Protein AF-A0A7W7GM01-F1 (afdb_monomer_lite)

pLDDT: mean 83.58, std 14.71, range [35.56, 96.56]

Organism: NCBI:txid68233

Secondary structure (DSSP, 8-state):
--S-EEEEEETTEEEEEE-HHHHHHHHHHGGGS-HHHHHHHT-GGGG-TTSTT--TT-EEEEEE-SSSSEEEEEEEPPTTT----EEEEEES-----------SS------

Structure (mmCIF, N/CA/C/O backbone):
data_AF-A0A7W7GM01-F1
#
_entry.id   AF-A0A7W7GM01-F1
#
loop_
_atom_site.group_PDB
_atom_site.id
_atom_site.type_symbol
_atom_site.label_atom_id
_atom_site.label_alt_id
_atom_site.label_comp_id
_atom_site.label_asym_id
_atom_site.label_entity_id
_atom_site.label_seq_id
_atom_site.pdbx_PDB_ins_code
_atom_site.Cartn_x
_atom_site.Cartn_y
_atom_site.Cartn_z
_atom_site.occupancy
_atom_site.B_iso_or_equiv
_atom_site.auth_seq_id
_atom_site.auth_comp_id
_atom_site.auth_asym_id
_atom_site.auth_atom_id
_atom_site.pdbx_PDB_model_num
ATOM 1 N N . MET A 1 1 ? 16.027 -6.662 6.111 1.00 63.75 1 MET A N 1
ATOM 2 C CA . MET A 1 1 ? 14.601 -7.052 6.073 1.00 63.75 1 MET A CA 1
ATOM 3 C C . MET A 1 1 ? 14.511 -8.510 5.636 1.00 63.75 1 MET A C 1
ATOM 5 O O . MET A 1 1 ? 15.297 -8.905 4.789 1.00 63.75 1 MET A O 1
ATOM 9 N N . GLU A 1 2 ? 13.625 -9.316 6.225 1.00 81.81 2 GLU A N 1
ATOM 10 C CA . GLU A 1 2 ? 13.536 -10.770 5.963 1.00 81.81 2 GLU A CA 1
ATOM 11 C C . GLU A 1 2 ? 12.942 -11.092 4.578 1.00 81.81 2 GLU A C 1
ATOM 13 O O . GLU A 1 2 ? 13.493 -11.900 3.828 1.00 81.81 2 GLU A O 1
ATOM 18 N N . TYR A 1 3 ? 11.869 -10.387 4.205 1.00 84.94 3 TYR A N 1
ATOM 19 C CA . TYR A 1 3 ? 11.056 -10.691 3.019 1.00 84.94 3 TYR A CA 1
ATOM 20 C C . TYR A 1 3 ? 11.279 -9.756 1.820 1.00 84.94 3 TYR A C 1
ATOM 22 O O . TYR A 1 3 ? 10.704 -9.977 0.760 1.00 84.94 3 TYR A O 1
ATOM 30 N N . VAL A 1 4 ? 12.121 -8.729 1.953 1.00 82.81 4 VAL A N 1
ATOM 31 C CA . VAL A 1 4 ? 12.426 -7.774 0.874 1.00 82.81 4 VAL A CA 1
ATOM 32 C C . VAL A 1 4 ? 13.935 -7.610 0.774 1.00 82.81 4 VAL A C 1
ATOM 34 O O . VAL A 1 4 ? 14.597 -7.356 1.784 1.00 82.81 4 VAL A O 1
ATOM 37 N N . ASN A 1 5 ? 14.475 -7.752 -0.436 1.00 84.44 5 ASN A N 1
ATOM 38 C CA . ASN A 1 5 ? 15.864 -7.404 -0.712 1.00 84.44 5 ASN A CA 1
ATOM 39 C C . ASN A 1 5 ? 15.932 -5.923 -1.108 1.00 84.44 5 ASN A C 1
ATOM 41 O O . ASN A 1 5 ? 15.265 -5.515 -2.054 1.00 84.44 5 ASN A O 1
ATOM 45 N N . LEU A 1 6 ? 16.697 -5.129 -0.358 1.00 83.06 6 LEU A N 1
ATOM 46 C CA . LEU A 1 6 ? 16.829 -3.685 -0.580 1.00 83.06 6 LEU A CA 1
ATOM 47 C C . LEU A 1 6 ? 17.964 -3.331 -1.551 1.00 83.06 6 LEU A C 1
ATOM 49 O O . LEU A 1 6 ? 17.992 -2.226 -2.081 1.00 83.06 6 LEU A O 1
ATOM 53 N N . ASP A 1 7 ? 18.866 -4.282 -1.795 1.00 82.81 7 ASP A N 1
ATOM 54 C CA . ASP A 1 7 ? 20.088 -4.104 -2.577 1.00 82.81 7 ASP A CA 1
ATOM 55 C C . ASP A 1 7 ? 20.084 -5.012 -3.813 1.00 82.81 7 ASP A C 1
ATOM 57 O O . ASP A 1 7 ? 21.123 -5.501 -4.261 1.00 82.81 7 ASP A O 1
ATOM 61 N N . ALA A 1 8 ? 18.900 -5.303 -4.359 1.00 82.00 8 ALA A N 1
ATOM 62 C CA . ALA A 1 8 ? 18.792 -6.166 -5.522 1.00 82.00 8 ALA A CA 1
ATOM 63 C C . ALA A 1 8 ? 19.393 -5.498 -6.763 1.00 82.00 8 ALA A C 1
ATOM 65 O O . ALA A 1 8 ? 19.422 -4.269 -6.897 1.00 82.00 8 ALA A O 1
ATOM 66 N N . GLN A 1 9 ? 19.848 -6.339 -7.688 1.00 83.25 9 GLN A N 1
ATOM 67 C CA . GLN A 1 9 ? 20.330 -5.914 -8.991 1.00 83.25 9 GLN A CA 1
ATOM 68 C C . GLN A 1 9 ? 19.285 -6.253 -10.056 1.00 83.25 9 GLN A C 1
ATOM 70 O O . GLN A 1 9 ? 18.904 -7.413 -10.213 1.00 83.25 9 GLN A O 1
ATOM 75 N N . VAL A 1 10 ? 18.834 -5.244 -10.801 1.00 71.94 10 VAL A N 1
ATOM 76 C CA . VAL A 1 10 ? 17.902 -5.398 -11.925 1.00 71.94 10 VAL A CA 1
ATOM 77 C C . VAL A 1 10 ? 18.587 -4.874 -13.184 1.00 71.94 10 VAL A C 1
ATOM 79 O O . VAL A 1 10 ? 18.692 -3.666 -13.393 1.00 71.94 10 VAL A O 1
ATOM 82 N N . GLY A 1 11 ? 19.094 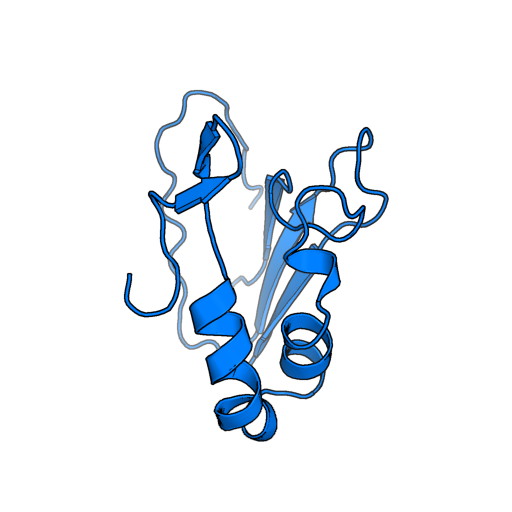-5.788 -14.016 1.00 78.50 11 GLY A N 1
ATOM 83 C CA . GLY A 1 11 ? 19.984 -5.429 -15.125 1.00 78.50 11 GLY A CA 1
ATOM 84 C C . GLY A 1 11 ? 21.271 -4.786 -14.600 1.00 78.50 11 GLY A C 1
ATOM 85 O O . GLY A 1 11 ? 21.972 -5.392 -13.789 1.00 78.50 11 GLY A O 1
ATOM 86 N N . ASP A 1 12 ? 21.537 -3.550 -15.020 1.00 78.69 12 ASP A N 1
ATOM 87 C CA . ASP A 1 12 ? 22.699 -2.759 -14.586 1.00 78.69 12 ASP A CA 1
ATOM 88 C C . ASP A 1 12 ? 22.400 -1.840 -13.381 1.00 78.69 12 ASP A C 1
ATOM 90 O O . ASP A 1 12 ? 23.263 -1.078 -12.949 1.00 78.69 12 ASP A O 1
ATOM 94 N N . VAL A 1 13 ? 21.181 -1.880 -12.827 1.00 72.81 13 VAL A N 1
ATOM 95 C CA . VAL A 1 13 ? 20.771 -1.032 -11.696 1.00 72.81 13 VAL A CA 1
ATOM 96 C C . VAL A 1 13 ? 20.946 -1.787 -10.380 1.00 72.81 13 VAL A C 1
ATOM 98 O O . VAL A 1 13 ? 20.278 -2.794 -10.153 1.00 72.81 13 VAL A O 1
ATOM 101 N N . SER A 1 14 ? 21.812 -1.280 -9.502 1.00 76.56 14 SER A N 1
ATOM 102 C CA . SER A 1 14 ? 21.970 -1.728 -8.110 1.00 76.56 14 SER A CA 1
ATOM 103 C C . SER A 1 14 ? 21.095 -0.917 -7.148 1.00 76.56 14 SER A C 1
ATOM 105 O O . SER A 1 14 ? 20.848 0.263 -7.398 1.00 76.56 14 SER A O 1
ATOM 107 N N . GLY A 1 15 ? 20.691 -1.506 -6.018 1.00 78.75 15 GLY A N 1
ATOM 108 C CA . GLY A 1 15 ? 19.873 -0.818 -5.004 1.00 78.75 15 GLY A CA 1
ATOM 109 C C . GLY A 1 15 ? 18.371 -0.849 -5.303 1.00 78.75 15 GLY A C 1
ATOM 110 O O . GLY A 1 15 ? 17.616 0.010 -4.845 1.00 78.75 15 GLY A O 1
ATOM 111 N N . ALA A 1 16 ? 17.931 -1.801 -6.129 1.00 79.88 16 ALA A N 1
ATOM 112 C CA . ALA A 1 16 ? 16.518 -2.002 -6.398 1.00 79.88 16 ALA A CA 1
ATOM 113 C C . ALA A 1 16 ? 15.852 -2.755 -5.237 1.00 79.88 16 ALA A C 1
ATOM 115 O O . ALA A 1 16 ? 16.427 -3.674 -4.652 1.00 79.88 16 ALA A O 1
ATOM 116 N N . LEU A 1 17 ? 14.602 -2.394 -4.948 1.00 84.31 17 LEU A N 1
ATOM 117 C CA . LEU A 1 17 ? 13.748 -3.172 -4.056 1.00 84.31 17 LEU A CA 1
ATOM 118 C C 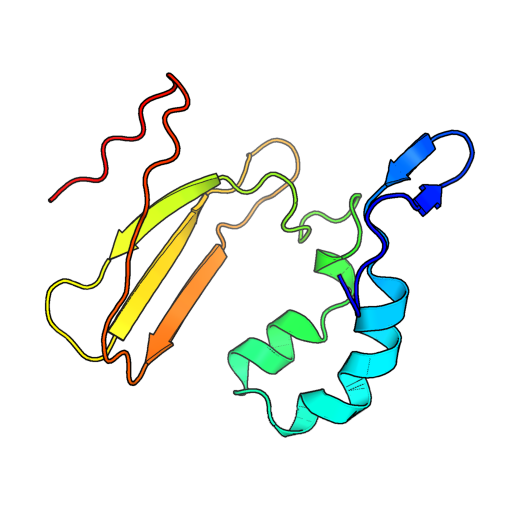. LEU A 1 17 ? 13.231 -4.395 -4.822 1.00 84.31 17 LEU A C 1
ATOM 120 O O . LEU A 1 17 ? 12.585 -4.239 -5.857 1.00 84.31 17 LEU A O 1
ATOM 124 N N . ASP A 1 18 ? 13.476 -5.591 -4.299 1.00 86.94 18 ASP A N 1
ATOM 125 C CA . ASP A 1 18 ? 12.969 -6.845 -4.855 1.00 86.94 18 ASP A CA 1
ATOM 126 C C . ASP A 1 18 ? 12.001 -7.527 -3.865 1.00 86.94 18 ASP A C 1
ATOM 128 O O . ASP A 1 18 ? 12.425 -7.976 -2.787 1.00 86.94 18 ASP A O 1
ATOM 132 N N . PRO A 1 19 ? 10.698 -7.608 -4.210 1.00 88.19 19 PRO A N 1
ATOM 133 C CA . PRO A 1 19 ? 9.674 -8.229 -3.382 1.00 88.19 19 PRO A CA 1
ATOM 134 C C . PRO A 1 19 ? 9.542 -9.743 -3.610 1.00 88.19 19 PRO A C 1
ATOM 136 O O . PRO A 1 19 ? 8.652 -10.350 -3.020 1.00 88.19 19 PRO A O 1
ATOM 139 N N . ALA A 1 20 ? 10.380 -10.388 -4.432 1.00 89.56 20 ALA A N 1
ATOM 140 C CA . ALA A 1 20 ? 10.202 -11.791 -4.822 1.00 89.56 20 ALA A CA 1
ATOM 141 C C . ALA A 1 20 ? 10.091 -12.759 -3.632 1.00 89.56 20 ALA A C 1
ATOM 143 O O . ALA A 1 20 ? 9.298 -13.700 -3.673 1.00 89.56 20 ALA A O 1
ATOM 144 N N . ARG A 1 21 ? 10.842 -12.520 -2.547 1.00 91.56 21 ARG A N 1
ATOM 145 C CA . ARG A 1 21 ? 10.749 -13.327 -1.315 1.00 91.56 21 ARG A CA 1
ATOM 146 C C . ARG A 1 21 ? 9.426 -13.128 -0.579 1.00 91.56 21 ARG A C 1
ATOM 148 O O . ARG A 1 21 ? 8.862 -14.088 -0.068 1.00 91.56 21 ARG A O 1
ATOM 155 N N . TYR A 1 22 ? 8.924 -11.899 -0.523 1.00 91.50 22 TYR A N 1
ATOM 156 C CA . TYR A 1 22 ? 7.605 -11.618 0.033 1.00 91.50 22 TYR A CA 1
ATOM 157 C C . TYR A 1 22 ? 6.517 -12.284 -0.812 1.00 91.50 22 TYR A C 1
ATOM 159 O O . TYR A 1 22 ? 5.650 -12.964 -0.275 1.00 91.50 22 TYR A O 1
ATOM 167 N N . LEU A 1 23 ? 6.602 -12.153 -2.136 1.00 92.94 23 LEU A N 1
ATOM 168 C CA . LEU A 1 23 ? 5.640 -12.728 -3.074 1.00 92.94 23 LEU A CA 1
ATOM 169 C C . LEU A 1 23 ? 5.606 -14.258 -3.028 1.00 92.94 23 LEU A C 1
ATOM 171 O O . LEU A 1 23 ? 4.531 -14.842 -3.134 1.00 92.94 23 LEU A O 1
ATOM 175 N N . SER A 1 24 ? 6.750 -14.919 -2.830 1.00 93.81 24 SER A N 1
ATOM 176 C CA . SER A 1 24 ? 6.788 -16.376 -2.658 1.00 93.81 24 SER A CA 1
ATOM 177 C C . SER A 1 24 ? 6.218 -16.827 -1.310 1.00 93.81 24 SER A C 1
ATOM 179 O O . SER A 1 24 ? 5.661 -17.920 -1.217 1.00 93.81 24 SER A O 1
ATOM 181 N N . HIS A 1 25 ? 6.323 -15.990 -0.276 1.00 94.75 25 HIS A N 1
ATOM 182 C CA . HIS A 1 25 ? 5.767 -16.260 1.047 1.00 94.75 25 HIS A CA 1
ATOM 183 C C . HIS A 1 25 ? 4.261 -15.963 1.135 1.00 94.75 25 HIS A C 1
ATOM 185 O O . HIS A 1 25 ? 3.529 -16.684 1.816 1.00 94.75 25 HIS A O 1
ATOM 191 N N . LEU A 1 26 ? 3.779 -14.946 0.417 1.00 95.12 26 LEU A N 1
ATOM 192 C CA . LEU A 1 26 ? 2.411 -14.433 0.482 1.00 95.12 26 LEU A CA 1
ATOM 193 C C . LEU A 1 26 ? 1.303 -15.504 0.408 1.00 95.12 26 LEU A C 1
ATOM 195 O O . LEU A 1 26 ? 0.379 -15.423 1.221 1.00 95.12 26 LEU A O 1
ATOM 199 N N . PRO A 1 27 ? 1.359 -16.534 -0.465 1.00 96.19 27 PRO A N 1
ATOM 200 C CA . PRO A 1 27 ? 0.347 -17.590 -0.485 1.00 96.19 27 PRO A CA 1
ATOM 201 C C . PRO A 1 27 ? 0.130 -18.250 0.881 1.00 96.19 27 PRO A C 1
ATOM 203 O O . PRO A 1 27 ? -1.010 -18.551 1.228 1.00 96.19 27 PRO A O 1
ATOM 206 N N . SER A 1 28 ? 1.197 -18.412 1.672 1.00 96.31 28 SER A N 1
ATOM 207 C CA . SER A 1 28 ? 1.148 -19.075 2.982 1.00 96.31 28 SER A CA 1
ATOM 208 C C . SER A 1 28 ? 0.458 -18.256 4.076 1.00 96.31 28 SER A C 1
ATOM 210 O O . SER A 1 28 ? -0.064 -18.845 5.013 1.00 96.31 28 SER A O 1
ATOM 212 N N . ILE A 1 29 ? 0.403 -16.927 3.932 1.00 95.25 29 ILE A N 1
ATOM 213 C CA . ILE A 1 29 ? -0.203 -16.005 4.911 1.00 95.25 29 ILE A CA 1
ATOM 214 C C . ILE A 1 29 ? -1.502 -15.362 4.406 1.00 95.25 29 ILE A C 1
ATOM 216 O O . ILE A 1 29 ? -2.262 -14.786 5.178 1.00 95.25 29 ILE A O 1
ATOM 220 N N . SER A 1 30 ? -1.784 -15.449 3.102 1.00 96.31 30 SER A N 1
ATOM 221 C CA . SER A 1 30 ? -2.926 -14.772 2.471 1.00 96.31 30 SER A CA 1
ATOM 222 C C . SER A 1 30 ? -4.281 -15.157 3.080 1.00 96.31 30 SER A C 1
ATOM 224 O O . SER A 1 30 ? -5.192 -14.329 3.119 1.00 96.31 30 SER A O 1
ATOM 226 N N . GLY A 1 31 ? -4.412 -16.388 3.587 1.00 96.56 31 GLY A N 1
ATOM 227 C CA . GLY A 1 31 ? -5.621 -16.885 4.249 1.00 96.56 31 GLY A CA 1
ATOM 228 C C . GLY A 1 31 ? -5.971 -16.133 5.533 1.00 96.56 31 GLY A C 1
ATOM 229 O O . GLY A 1 31 ? -7.159 -15.950 5.813 1.00 96.56 31 GLY A O 1
ATOM 230 N N . ASP A 1 32 ? -4.956 -15.626 6.232 1.00 96.50 32 ASP A N 1
ATOM 231 C CA . ASP A 1 32 ? -5.082 -14.926 7.513 1.00 96.50 32 ASP A CA 1
ATOM 232 C C . ASP A 1 32 ? -5.326 -13.418 7.337 1.00 96.50 32 ASP A C 1
ATOM 234 O O . ASP A 1 32 ? -5.705 -12.720 8.277 1.00 96.50 32 ASP A O 1
ATOM 238 N N . LEU A 1 33 ? -5.146 -12.896 6.118 1.00 94.56 33 LEU A N 1
ATOM 239 C CA . LEU A 1 33 ? -5.350 -11.480 5.824 1.00 94.56 33 LEU A CA 1
ATOM 240 C C . LEU A 1 33 ? -6.847 -11.126 5.765 1.00 94.56 33 LEU A C 1
ATOM 242 O O . LEU A 1 33 ? -7.624 -11.855 5.130 1.00 94.56 33 LEU A O 1
ATOM 246 N N . PRO A 1 34 ? -7.261 -9.963 6.308 1.00 93.88 34 PRO A N 1
ATOM 247 C CA . PRO A 1 34 ? -8.596 -9.416 6.079 1.00 93.88 34 PRO A CA 1
ATOM 248 C C . PRO A 1 34 ? -8.911 -9.310 4.578 1.00 93.88 34 PRO A C 1
ATOM 250 O O . PRO A 1 34 ? -7.996 -9.044 3.797 1.00 93.88 34 PRO A O 1
ATOM 253 N N . PRO A 1 35 ? -10.175 -9.460 4.138 1.00 93.44 35 PRO A N 1
ATOM 254 C CA . PRO A 1 35 ? -10.514 -9.547 2.714 1.00 93.44 35 PRO A CA 1
ATOM 255 C C . PRO A 1 35 ? -9.944 -8.418 1.840 1.00 93.44 35 PRO A C 1
ATOM 257 O O . PRO A 1 35 ? -9.389 -8.696 0.780 1.00 93.44 35 PRO A O 1
ATOM 260 N N . GLY A 1 36 ? -10.015 -7.163 2.301 1.00 92.88 36 GLY A N 1
ATOM 261 C CA . GLY A 1 36 ? -9.454 -6.016 1.575 1.00 92.88 36 GLY A CA 1
ATOM 262 C C . GLY A 1 36 ? -7.925 -6.036 1.514 1.00 92.88 36 GLY A C 1
ATOM 263 O O . GLY A 1 36 ? -7.350 -5.851 0.445 1.00 92.88 36 GLY A O 1
ATOM 264 N N . ALA A 1 37 ? -7.266 -6.341 2.636 1.00 93.94 37 ALA A N 1
ATOM 265 C CA . ALA A 1 37 ? -5.809 -6.461 2.701 1.00 93.94 37 ALA A CA 1
ATOM 266 C C . ALA A 1 37 ? -5.294 -7.619 1.839 1.00 93.94 37 ALA A C 1
ATOM 268 O O . ALA A 1 37 ? -4.270 -7.487 1.181 1.00 93.94 37 ALA A O 1
ATOM 269 N N . ARG A 1 38 ? -6.027 -8.736 1.806 1.00 96.00 38 ARG A N 1
ATOM 270 C CA . ARG A 1 38 ? -5.739 -9.887 0.953 1.00 96.00 38 ARG A CA 1
ATOM 271 C C . ARG A 1 38 ? -5.835 -9.511 -0.513 1.00 96.00 38 ARG A C 1
ATOM 273 O O . ARG A 1 38 ? -4.859 -9.684 -1.224 1.00 96.00 38 ARG A O 1
ATOM 280 N N . ALA A 1 39 ? -6.985 -8.979 -0.931 1.00 94.88 39 ALA A N 1
ATOM 281 C CA . ALA A 1 39 ? -7.222 -8.583 -2.314 1.00 94.88 39 ALA A CA 1
ATOM 282 C C . ALA A 1 39 ? -6.163 -7.588 -2.795 1.00 94.88 39 ALA A C 1
ATOM 284 O O . ALA A 1 39 ? -5.648 -7.746 -3.896 1.00 94.88 39 ALA A O 1
ATOM 285 N N . PHE A 1 40 ? -5.802 -6.622 -1.942 1.00 94.00 40 PHE A N 1
ATOM 286 C CA . PHE A 1 40 ? -4.710 -5.703 -2.215 1.00 94.00 40 PHE A CA 1
ATOM 287 C C . PHE A 1 40 ? -3.379 -6.451 -2.315 1.00 94.00 40 PHE A C 1
ATOM 289 O O . PHE A 1 40 ? -2.821 -6.495 -3.394 1.00 94.00 40 PHE A O 1
ATOM 296 N N . ALA A 1 41 ? -2.902 -7.107 -1.250 1.00 94.62 41 ALA A N 1
ATOM 297 C CA . ALA A 1 41 ? -1.575 -7.727 -1.189 1.00 94.62 41 ALA A CA 1
ATOM 298 C C . ALA A 1 41 ? -1.333 -8.808 -2.254 1.00 94.62 41 ALA A C 1
ATOM 300 O O . ALA A 1 41 ? -0.205 -8.956 -2.709 1.00 94.62 41 ALA A O 1
ATOM 301 N N . THR A 1 42 ? -2.355 -9.569 -2.657 1.00 94.75 42 THR A N 1
ATOM 302 C CA . THR A 1 42 ? -2.219 -10.614 -3.692 1.00 94.75 42 THR A CA 1
ATOM 303 C C . THR A 1 42 ? -2.227 -10.080 -5.116 1.00 94.75 42 THR A C 1
ATOM 305 O O . THR A 1 42 ? -2.027 -10.852 -6.053 1.00 94.75 42 THR A O 1
ATOM 308 N N . ASP A 1 43 ? -2.458 -8.786 -5.296 1.00 94.75 43 ASP A N 1
ATOM 309 C CA . ASP A 1 43 ? -2.354 -8.158 -6.597 1.00 94.75 43 ASP A CA 1
ATOM 310 C C . ASP A 1 43 ? -0.885 -7.947 -6.978 1.00 94.75 43 ASP A C 1
ATOM 312 O O . ASP A 1 43 ? -0.149 -7.215 -6.322 1.00 94.75 43 ASP A O 1
ATOM 316 N N . ALA A 1 44 ? -0.419 -8.616 -8.030 1.00 91.00 44 ALA A N 1
ATOM 317 C CA . ALA A 1 44 ? 0.980 -8.505 -8.433 1.00 91.00 44 ALA A CA 1
ATOM 318 C C . ALA A 1 44 ? 1.329 -7.095 -8.946 1.00 91.00 44 ALA A C 1
ATOM 320 O O . ALA A 1 44 ? 2.489 -6.682 -8.859 1.00 91.00 44 ALA A O 1
ATOM 321 N N . ASP A 1 45 ? 0.343 -6.342 -9.444 1.00 91.50 45 ASP A N 1
ATOM 322 C CA . ASP A 1 45 ? 0.583 -5.082 -10.138 1.00 91.50 45 ASP A CA 1
ATOM 323 C C . ASP A 1 45 ? 1.128 -3.992 -9.210 1.00 91.50 45 ASP A C 1
ATOM 325 O O . ASP A 1 45 ? 1.886 -3.143 -9.673 1.00 91.50 45 ASP A O 1
ATOM 329 N N . HIS A 1 46 ? 0.820 -3.984 -7.906 1.00 91.62 46 HIS A N 1
ATOM 330 C CA . HIS A 1 46 ? 1.372 -2.945 -7.021 1.00 91.62 46 HIS A CA 1
ATOM 331 C C . HIS A 1 46 ? 2.840 -3.171 -6.631 1.00 91.62 46 HIS A C 1
ATOM 333 O O . HIS A 1 46 ? 3.468 -2.267 -6.068 1.00 91.62 46 HIS A O 1
ATOM 339 N N . TYR A 1 47 ? 3.408 -4.333 -6.968 1.00 89.38 47 TYR A N 1
ATOM 340 C CA . TYR A 1 47 ? 4.837 -4.633 -6.828 1.00 89.38 47 TYR A CA 1
ATOM 341 C C . TYR A 1 47 ? 5.653 -4.306 -8.086 1.00 89.38 47 TYR A C 1
ATOM 343 O O . TYR A 1 47 ? 6.875 -4.190 -7.998 1.00 89.38 47 TYR A O 1
ATOM 351 N N . ASP A 1 48 ? 5.013 -4.143 -9.247 1.00 88.69 48 ASP A N 1
ATOM 352 C CA . ASP A 1 48 ? 5.695 -3.763 -10.485 1.00 88.69 48 ASP A CA 1
ATOM 353 C C . ASP A 1 48 ? 5.899 -2.242 -10.544 1.00 88.69 48 ASP A C 1
ATOM 355 O O . ASP A 1 48 ? 4.946 -1.469 -10.630 1.00 88.69 48 ASP A O 1
ATOM 359 N N . PHE A 1 49 ? 7.157 -1.790 -10.569 1.00 86.38 49 PHE A N 1
ATOM 360 C CA . PHE A 1 49 ? 7.500 -0.366 -10.672 1.00 86.38 49 PHE A CA 1
ATOM 361 C C . PHE A 1 49 ? 6.966 0.335 -11.917 1.00 86.38 49 PHE A C 1
ATOM 363 O O . PHE A 1 49 ? 6.872 1.565 -11.915 1.00 86.38 49 PHE A O 1
ATOM 370 N N . ARG A 1 50 ? 6.637 -0.413 -12.972 1.00 86.50 50 ARG A N 1
ATOM 371 C CA . ARG A 1 50 ? 6.079 0.124 -14.218 1.00 86.50 50 ARG A CA 1
ATOM 372 C C . ARG A 1 50 ? 4.557 0.179 -14.207 1.00 86.50 50 ARG A C 1
ATOM 374 O O . ARG A 1 50 ? 3.978 0.857 -15.053 1.00 86.50 50 ARG A O 1
ATOM 381 N N . SER A 1 51 ? 3.917 -0.510 -13.270 1.00 90.44 51 SER A N 1
ATOM 382 C CA . SER A 1 51 ? 2.468 -0.519 -13.164 1.00 90.44 51 SER A CA 1
ATOM 383 C C . SER A 1 51 ? 1.941 0.813 -12.642 1.00 90.44 51 SER A C 1
ATOM 385 O O . SER A 1 51 ? 2.548 1.467 -11.789 1.00 90.44 51 SER A O 1
ATOM 387 N N . ARG A 1 52 ? 0.744 1.175 -13.108 1.00 91.19 52 ARG A N 1
ATOM 388 C CA . ARG A 1 52 ? -0.031 2.313 -12.594 1.00 91.19 52 ARG A CA 1
ATOM 389 C C . ARG A 1 52 ? -0.573 2.072 -11.186 1.00 91.19 52 ARG A C 1
ATOM 391 O O . ARG A 1 52 ? -1.023 3.012 -10.547 1.00 91.19 52 ARG A O 1
ATOM 398 N N . ARG A 1 53 ? -0.528 0.821 -10.716 1.00 90.38 53 ARG A N 1
ATOM 399 C CA . ARG A 1 53 ? -0.937 0.409 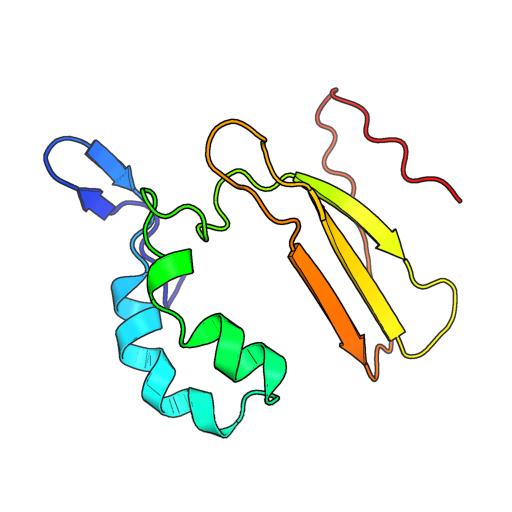-9.369 1.00 90.38 53 ARG A CA 1
ATOM 400 C C . ARG A 1 53 ? 0.212 0.330 -8.372 1.00 90.38 53 ARG A C 1
ATOM 402 O O . ARG A 1 53 ? -0.024 0.007 -7.212 1.00 90.38 53 ARG A O 1
ATOM 409 N N . CYS A 1 54 ? 1.444 0.579 -8.814 1.00 90.62 54 CYS A N 1
ATOM 410 C CA . CYS A 1 54 ? 2.608 0.611 -7.940 1.00 90.62 54 CYS A CA 1
ATOM 411 C C . CYS A 1 54 ? 2.388 1.573 -6.762 1.00 90.62 54 CYS A C 1
ATOM 413 O O . CYS A 1 54 ? 1.781 2.625 -6.919 1.00 90.62 54 CYS A O 1
ATOM 415 N N . VAL A 1 55 ? 2.914 1.234 -5.585 1.00 90.69 55 VAL A N 1
ATOM 416 C CA . VAL A 1 55 ? 2.845 2.122 -4.407 1.00 90.69 55 VAL A CA 1
ATOM 417 C C . VAL A 1 55 ? 4.079 3.010 -4.243 1.00 90.69 55 VAL A C 1
ATOM 419 O O . VAL A 1 55 ? 4.056 3.982 -3.488 1.00 90.69 55 VAL A O 1
ATOM 422 N N . LYS A 1 56 ? 5.176 2.687 -4.941 1.00 83.00 56 LYS A N 1
ATOM 423 C CA . LYS A 1 56 ? 6.363 3.543 -4.989 1.00 83.00 56 LYS A CA 1
ATOM 424 C C . LYS A 1 56 ? 5.942 4.802 -5.737 1.00 83.00 56 LYS A C 1
ATOM 426 O O . LYS A 1 56 ? 5.478 4.682 -6.865 1.00 83.00 56 LYS A O 1
ATOM 431 N N . ASP A 1 57 ? 6.092 5.955 -5.090 1.00 86.94 57 ASP A N 1
ATOM 432 C CA . ASP A 1 57 ? 5.729 7.305 -5.554 1.00 86.94 57 ASP A CA 1
ATOM 433 C C . ASP A 1 57 ? 4.339 7.829 -5.126 1.00 86.94 57 ASP A C 1
ATOM 435 O O . ASP A 1 57 ? 3.951 8.919 -5.558 1.00 86.94 57 ASP A O 1
ATOM 439 N N . LEU A 1 58 ? 3.608 7.110 -4.266 1.00 92.00 58 LEU A N 1
ATOM 440 C CA . LEU A 1 58 ? 2.481 7.699 -3.535 1.00 92.00 58 LEU A CA 1
ATOM 441 C C . LEU A 1 58 ? 2.992 8.571 -2.375 1.00 92.00 58 LEU A C 1
ATOM 443 O O . LEU A 1 58 ? 3.987 8.239 -1.729 1.00 92.00 58 LEU A O 1
ATOM 447 N N . THR A 1 59 ? 2.298 9.668 -2.085 1.00 91.81 59 THR A N 1
ATOM 448 C CA . THR A 1 59 ? 2.660 10.625 -1.022 1.00 91.81 59 THR A CA 1
ATOM 449 C C . THR A 1 59 ? 1.628 10.631 0.089 1.00 91.81 59 THR A C 1
ATOM 451 O O . THR A 1 59 ? 0.436 10.711 -0.190 1.00 91.81 59 THR A O 1
ATOM 454 N N . LEU A 1 60 ? 2.062 10.579 1.352 1.00 91.88 60 LEU A N 1
ATOM 455 C CA . LEU A 1 60 ? 1.149 10.686 2.490 1.00 91.88 60 LEU A CA 1
ATOM 456 C C . LEU A 1 60 ? 0.422 12.037 2.441 1.00 91.88 60 LEU A C 1
ATOM 458 O O . LEU A 1 60 ? 1.059 13.085 2.426 1.00 91.88 60 LEU A O 1
ATOM 462 N N . ARG A 1 61 ? -0.910 11.999 2.412 1.00 92.69 61 ARG A N 1
ATOM 463 C CA . ARG A 1 61 ? -1.765 13.188 2.337 1.00 92.69 61 ARG A CA 1
ATOM 464 C C . ARG A 1 61 ? -2.446 13.493 3.658 1.00 92.69 61 ARG A C 1
ATOM 466 O O . ARG A 1 61 ? -2.552 14.655 4.035 1.00 92.69 61 ARG A O 1
ATOM 473 N N . ALA A 1 62 ? -2.953 12.466 4.331 1.00 91.25 62 ALA A N 1
ATOM 474 C CA . ALA A 1 62 ? -3.660 12.633 5.590 1.00 91.25 62 ALA A CA 1
ATOM 475 C C . ALA A 1 62 ? -3.600 11.359 6.431 1.00 91.25 62 ALA A C 1
ATOM 477 O O . ALA A 1 62 ? -3.631 10.246 5.906 1.00 91.25 62 ALA A O 1
ATOM 478 N N . VAL A 1 63 ? -3.595 11.546 7.747 1.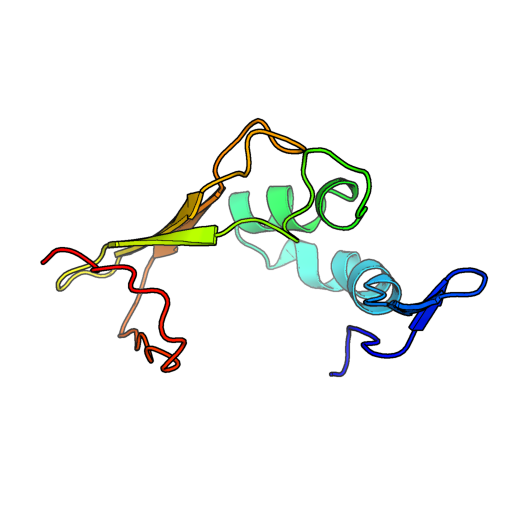00 90.62 63 VAL A N 1
ATOM 479 C CA . VAL A 1 63 ? -3.912 10.508 8.728 1.00 90.62 63 VAL A CA 1
ATOM 480 C C . VAL A 1 63 ? -5.103 11.023 9.525 1.00 90.62 63 VAL A C 1
ATOM 482 O O . VAL A 1 63 ? -5.035 12.111 10.090 1.00 90.62 63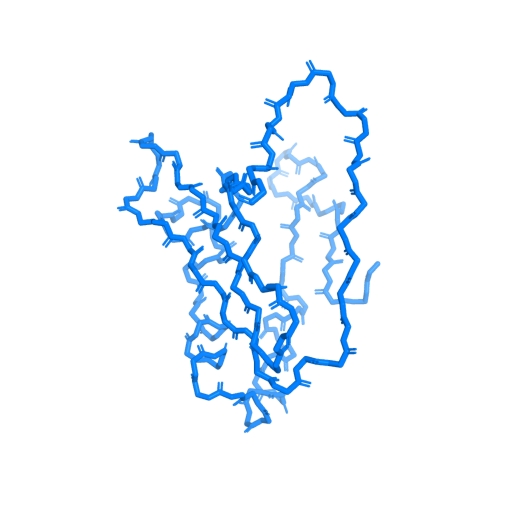 VAL A O 1
ATOM 485 N N . ARG A 1 64 ? -6.211 10.282 9.535 1.00 88.62 64 ARG A N 1
ATOM 486 C CA . ARG A 1 64 ? -7.442 10.650 10.247 1.00 88.62 64 ARG A CA 1
ATOM 487 C C . ARG A 1 64 ? -7.751 9.596 11.298 1.00 88.62 64 ARG A C 1
ATOM 489 O O . ARG A 1 64 ? -7.639 8.406 11.030 1.00 88.62 64 ARG A O 1
ATOM 496 N N . GLY A 1 65 ? -8.153 10.039 12.482 1.00 78.75 65 GLY A N 1
ATOM 497 C CA . GLY A 1 65 ? -8.436 9.153 13.609 1.00 78.75 65 GLY A CA 1
ATOM 498 C C . GLY A 1 65 ? -8.223 9.878 14.928 1.00 78.75 65 GLY A C 1
ATOM 499 O O . GLY A 1 65 ? -7.232 9.656 15.610 1.00 78.75 65 GLY A O 1
ATOM 500 N N . ALA A 1 66 ? -9.122 10.792 15.285 1.00 55.84 66 ALA A N 1
ATOM 501 C CA . ALA A 1 66 ? -9.088 11.428 16.597 1.00 55.84 66 ALA A CA 1
ATOM 502 C C . ALA A 1 66 ? -9.981 10.634 17.565 1.00 55.84 66 ALA A C 1
ATOM 504 O O . ALA A 1 66 ? -11.197 10.803 17.573 1.00 55.84 66 ALA A O 1
ATOM 505 N N . GLY A 1 67 ? -9.374 9.756 18.372 1.00 59.56 67 GLY A N 1
ATOM 506 C CA . GLY A 1 67 ? -10.020 9.170 19.557 1.00 59.56 67 GLY A CA 1
ATOM 507 C C . GLY A 1 67 ? -10.997 8.008 19.329 1.00 59.56 67 GLY A C 1
ATOM 508 O O . GLY A 1 67 ? -11.923 7.855 20.122 1.00 59.56 67 GLY A O 1
ATOM 509 N N . GLY A 1 68 ? -10.809 7.189 18.291 1.00 64.31 68 GLY A N 1
ATOM 510 C CA . GLY A 1 68 ? -11.648 6.013 18.021 1.00 64.31 68 GLY A CA 1
ATOM 511 C C . GLY A 1 68 ? -10.854 4.752 17.671 1.00 64.31 68 GLY A C 1
ATOM 512 O O . GLY A 1 68 ? -9.641 4.800 17.494 1.00 64.31 68 GLY A O 1
ATOM 513 N N . GLU A 1 69 ? -11.567 3.630 17.537 1.00 80.69 69 GLU A N 1
ATOM 514 C CA . GLU A 1 69 ? -11.029 2.325 17.112 1.00 80.69 69 GLU A CA 1
ATOM 515 C C . GLU A 1 69 ? -10.687 2.272 15.609 1.00 80.69 69 GLU A C 1
ATOM 517 O O . GLU A 1 69 ? -10.232 1.238 15.122 1.00 80.69 69 GLU A O 1
ATOM 522 N N . GLU A 1 70 ? -10.905 3.358 14.859 1.00 89.94 70 GLU A N 1
ATOM 523 C CA . GLU A 1 70 ? -10.618 3.448 13.426 1.00 89.94 70 GLU A CA 1
ATOM 524 C C . GLU A 1 70 ? -9.560 4.510 13.120 1.00 89.94 70 GLU A C 1
ATOM 526 O O . GLU A 1 70 ? -9.601 5.628 13.642 1.00 89.94 70 GLU A O 1
ATOM 531 N N . VAL A 1 71 ? -8.638 4.162 12.222 1.00 92.62 71 VAL A N 1
ATOM 532 C CA . VAL A 1 71 ? -7.657 5.086 11.642 1.00 92.62 71 VAL A CA 1
ATOM 533 C C . VAL A 1 71 ? -7.673 4.939 10.130 1.00 92.62 71 VAL A C 1
ATOM 535 O O . VAL A 1 71 ? -7.627 3.828 9.602 1.00 92.62 71 VAL A O 1
ATOM 538 N N . GLU A 1 72 ? -7.686 6.066 9.430 1.00 94.06 72 GLU A N 1
ATOM 539 C CA . GLU A 1 72 ? -7.536 6.127 7.984 1.00 94.06 72 GLU A CA 1
ATOM 540 C C . GLU A 1 72 ? -6.213 6.790 7.612 1.00 94.06 72 GLU A C 1
ATOM 542 O O . GLU A 1 72 ? -5.878 7.863 8.114 1.00 94.06 72 GLU A O 1
ATOM 547 N N . VAL A 1 73 ? -5.478 6.166 6.696 1.00 93.69 73 VAL A N 1
ATOM 548 C CA . VAL A 1 73 ? -4.252 6.713 6.112 1.00 93.69 73 VAL A CA 1
ATOM 549 C C . VAL A 1 73 ? -4.479 6.881 4.619 1.00 93.69 73 VAL A C 1
ATOM 551 O O . VAL A 1 73 ? -4.756 5.911 3.914 1.00 93.69 73 VAL A O 1
ATOM 554 N N . GLU A 1 74 ? -4.383 8.117 4.144 1.00 95.38 74 GLU A N 1
ATOM 555 C CA . GLU A 1 74 ? -4.591 8.483 2.747 1.00 95.38 74 GLU A CA 1
ATOM 556 C C . GLU A 1 74 ? -3.251 8.810 2.094 1.00 95.38 74 GLU A C 1
ATOM 558 O O . GLU A 1 74 ? -2.531 9.706 2.544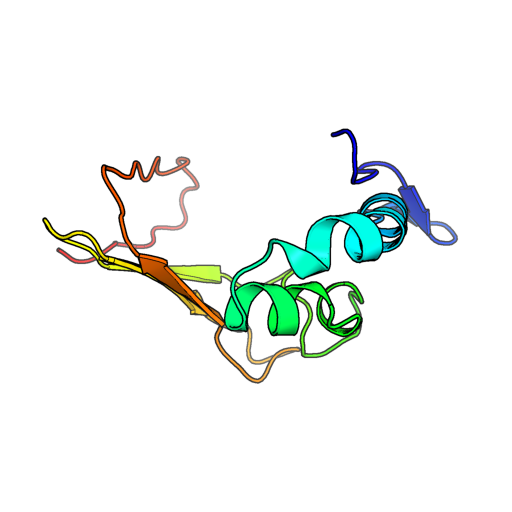 1.00 95.38 74 GLU A O 1
ATOM 563 N N . PHE A 1 75 ? -2.944 8.115 1.002 1.00 94.94 75 PHE A N 1
ATOM 564 C CA . PHE A 1 75 ? -1.821 8.418 0.132 1.00 94.94 75 PHE A CA 1
ATOM 565 C C . PHE A 1 75 ? -2.325 8.950 -1.204 1.00 94.94 75 PHE A C 1
ATOM 567 O O . PHE A 1 75 ? -3.090 8.288 -1.905 1.00 94.94 75 PHE A O 1
ATOM 574 N N . GLN A 1 76 ? -1.862 10.141 -1.561 1.00 95.00 76 GLN A N 1
ATOM 575 C CA . GLN A 1 76 ? -2.149 10.772 -2.832 1.00 95.00 76 GLN A CA 1
ATOM 576 C C . GLN A 1 76 ? -1.275 10.197 -3.944 1.00 95.00 76 GLN A C 1
ATOM 578 O O . GLN A 1 76 ? -0.071 9.990 -3.774 1.00 95.00 76 GLN A O 1
ATOM 583 N N . HIS A 1 77 ? -1.888 10.000 -5.101 1.00 91.62 77 HIS A N 1
ATOM 584 C CA . HIS A 1 77 ? -1.216 9.591 -6.321 1.00 91.62 77 HIS A CA 1
ATOM 585 C C . HIS A 1 77 ? -0.459 10.743 -6.993 1.00 91.62 77 HIS A C 1
ATOM 587 O O . HIS A 1 77 ? -0.858 11.904 -6.916 1.00 91.62 77 HIS A O 1
ATOM 593 N N . ASN A 1 78 ? 0.611 10.429 -7.732 1.00 83.06 78 ASN A N 1
ATOM 594 C CA . ASN A 1 78 ? 1.151 11.378 -8.705 1.00 83.06 78 ASN A CA 1
ATOM 595 C C . ASN A 1 78 ? 0.451 11.187 -10.059 1.00 83.06 78 ASN A C 1
ATOM 597 O O . ASN A 1 78 ? 0.420 10.082 -10.601 1.00 83.06 78 ASN A O 1
ATOM 601 N N . CYS A 1 79 ? -0.081 12.269 -10.633 1.00 84.62 79 CYS A N 1
ATOM 602 C CA . CYS A 1 79 ? -0.832 12.232 -11.898 1.00 84.62 79 CYS A CA 1
ATOM 603 C C . CYS A 1 79 ? 0.017 11.848 -13.126 1.00 84.62 79 CYS A C 1
ATOM 605 O O . CYS A 1 79 ? -0.495 11.800 -14.242 1.00 84.62 79 CYS A O 1
ATOM 607 N N . TRP A 1 80 ? 1.325 11.633 -12.951 1.00 84.81 80 TRP A N 1
ATOM 608 C CA . TRP A 1 80 ? 2.230 11.224 -14.022 1.00 84.81 80 TRP A CA 1
ATOM 609 C C . TRP A 1 80 ? 2.143 9.721 -14.320 1.00 84.81 80 TRP A C 1
ATOM 611 O O . TRP A 1 80 ? 2.103 9.337 -15.488 1.00 84.81 80 TRP A O 1
ATOM 621 N N . LYS A 1 81 ? 2.098 8.871 -13.287 1.00 83.12 81 LYS A N 1
ATOM 622 C CA . LYS A 1 81 ? 2.112 7.402 -13.424 1.00 83.12 81 LYS A CA 1
ATOM 623 C C . LYS A 1 81 ? 0.827 6.745 -12.916 1.00 83.12 81 LYS A C 1
ATOM 625 O O . LYS A 1 81 ? 0.382 5.740 -13.472 1.00 83.12 81 LYS A O 1
ATOM 630 N N . HIS A 1 82 ? 0.217 7.326 -11.895 1.00 88.81 82 HIS A N 1
ATOM 631 C CA . HIS A 1 82 ? -0.899 6.748 -11.158 1.00 88.81 82 HIS A CA 1
ATOM 632 C C . HIS A 1 82 ? -2.194 7.506 -11.487 1.00 88.81 82 HIS A C 1
ATOM 634 O O . HIS A 1 82 ? -2.156 8.658 -11.917 1.00 88.81 82 HIS A O 1
ATOM 640 N N . ASP A 1 83 ? -3.344 6.863 -11.315 1.00 86.94 83 ASP A N 1
ATOM 641 C CA . ASP A 1 83 ? -4.677 7.465 -11.489 1.00 86.94 83 ASP A CA 1
ATOM 642 C C . ASP A 1 83 ? -5.573 7.349 -10.252 1.00 86.94 83 ASP A C 1
ATOM 644 O O . ASP A 1 83 ? -6.713 7.818 -10.276 1.00 86.94 83 ASP A O 1
ATOM 648 N N . GLN A 1 84 ? -5.079 6.725 -9.182 1.00 88.75 84 GLN A N 1
ATOM 649 C CA . GLN A 1 84 ? -5.858 6.426 -7.988 1.00 88.75 84 GLN A CA 1
ATOM 650 C C . GLN A 1 84 ? -5.050 6.675 -6.720 1.00 88.75 84 GLN A C 1
ATOM 652 O O . GLN A 1 84 ? -3.915 6.215 -6.600 1.00 88.75 84 GLN A O 1
ATOM 657 N N . ASP A 1 85 ? -5.676 7.365 -5.768 1.00 94.00 85 ASP A N 1
ATOM 658 C CA . ASP A 1 85 ? -5.201 7.455 -4.388 1.00 94.00 85 ASP A CA 1
ATOM 659 C C . ASP A 1 85 ? -5.323 6.090 -3.688 1.00 94.00 85 ASP A C 1
ATOM 661 O O . ASP A 1 85 ? -6.153 5.253 -4.055 1.00 94.00 85 ASP A O 1
ATOM 665 N N . LEU A 1 86 ? -4.526 5.879 -2.640 1.00 93.62 86 LEU A N 1
ATOM 666 C CA . LEU A 1 86 ? -4.614 4.704 -1.774 1.00 93.62 86 LEU A CA 1
ATOM 667 C C . LEU A 1 86 ? -5.147 5.111 -0.401 1.00 93.62 86 LEU A C 1
ATOM 669 O O . LEU A 1 86 ? -4.519 5.892 0.310 1.00 93.62 86 LEU A O 1
ATOM 673 N N . LEU A 1 87 ? -6.276 4.528 -0.004 1.00 94.38 87 LEU A N 1
ATOM 674 C CA . LEU A 1 87 ? -6.838 4.673 1.335 1.00 94.38 87 LEU A CA 1
ATOM 675 C C . LEU A 1 87 ? -6.682 3.360 2.103 1.00 94.38 87 LEU A C 1
ATOM 677 O O . LEU A 1 87 ? -7.210 2.327 1.690 1.00 94.38 87 LEU A O 1
ATOM 681 N N . ILE A 1 88 ? -5.990 3.406 3.239 1.00 93.69 88 ILE A N 1
ATOM 682 C CA . ILE A 1 88 ? -5.852 2.271 4.153 1.00 93.69 88 ILE A CA 1
ATOM 683 C C . ILE A 1 88 ? -6.697 2.547 5.390 1.00 93.69 88 ILE A C 1
ATOM 685 O O . ILE A 1 88 ? -6.516 3.570 6.048 1.00 93.69 88 ILE A O 1
ATOM 689 N N . ARG A 1 89 ? -7.605 1.624 5.712 1.00 92.81 89 ARG A N 1
ATOM 690 C CA . ARG A 1 89 ? -8.459 1.694 6.901 1.00 92.81 89 ARG A CA 1
ATOM 691 C C . ARG A 1 89 ? -8.033 0.631 7.899 1.00 92.81 89 ARG A C 1
ATOM 693 O O . ARG A 1 89 ? -8.034 -0.558 7.581 1.00 92.81 89 ARG A O 1
ATOM 700 N N . TYR A 1 90 ? -7.704 1.069 9.100 1.00 91.31 90 TYR A N 1
ATOM 701 C CA . TYR A 1 90 ? -7.445 0.219 10.249 1.00 91.31 90 TYR A CA 1
ATOM 702 C C . TYR A 1 90 ? -8.662 0.245 11.169 1.00 91.31 90 TYR A C 1
ATOM 704 O O . TYR A 1 90 ? -9.251 1.302 11.375 1.00 91.31 90 TYR A O 1
ATOM 712 N N . ALA A 1 91 ? -9.011 -0.913 11.722 1.00 89.12 91 ALA A N 1
ATOM 713 C CA . ALA A 1 91 ? -10.065 -1.079 12.718 1.00 89.12 91 ALA A CA 1
ATOM 714 C C . ALA A 1 91 ? -9.488 -1.764 13.966 1.00 89.12 91 ALA A C 1
ATOM 716 O O . ALA A 1 91 ? -8.501 -2.496 13.865 1.00 89.12 91 ALA A O 1
ATOM 717 N N . GLY A 1 92 ? -10.097 -1.539 15.132 1.00 89.50 92 GLY A N 1
ATOM 718 C CA . GLY A 1 92 ? -9.589 -2.030 16.416 1.00 89.50 92 GLY A CA 1
ATOM 719 C C . GLY A 1 92 ? -8.282 -1.359 16.853 1.00 89.50 92 GLY A C 1
ATOM 720 O O . GLY A 1 92 ? -7.459 -1.984 17.521 1.00 89.50 92 GLY A O 1
ATOM 721 N N . VAL A 1 93 ? -8.048 -0.110 16.441 1.00 90.75 93 VAL A N 1
ATOM 722 C CA . VAL A 1 93 ? -6.816 0.622 16.752 1.00 90.75 93 VAL A CA 1
ATOM 723 C C . VAL A 1 93 ? -6.811 1.045 18.221 1.00 90.75 93 VAL A C 1
ATOM 725 O O . VAL A 1 93 ? -7.659 1.816 18.656 1.00 90.75 93 VAL A O 1
ATOM 728 N N . SER A 1 94 ? -5.824 0.571 18.987 1.00 88.94 94 SER A N 1
ATOM 729 C CA . SER A 1 94 ? -5.620 0.962 20.392 1.00 88.94 94 SER A CA 1
ATOM 730 C C . SER A 1 94 ? -4.710 2.184 20.564 1.00 88.94 94 SER A C 1
ATOM 732 O O . SER A 1 94 ? -4.610 2.737 21.656 1.00 88.94 94 SER A O 1
ATOM 734 N N . GLY A 1 95 ? -4.006 2.581 19.506 1.00 85.19 95 GLY A N 1
ATOM 735 C CA . GLY A 1 95 ? -3.117 3.737 19.477 1.00 85.19 95 GLY A CA 1
ATOM 736 C C . GLY A 1 95 ? -2.309 3.783 18.184 1.00 85.19 95 GLY A C 1
ATOM 737 O O . GLY A 1 95 ? -2.052 2.750 17.568 1.00 85.19 95 GLY A O 1
ATOM 738 N N . PHE A 1 96 ? -1.905 4.982 17.777 1.00 85.44 96 PHE A N 1
ATOM 739 C CA . PHE A 1 96 ? -1.000 5.204 16.655 1.00 85.44 96 PHE A CA 1
ATOM 740 C C . PHE A 1 96 ? -0.081 6.387 16.969 1.00 85.44 96 PHE A C 1
ATOM 742 O O . PHE A 1 96 ? -0.434 7.271 17.749 1.00 85.44 96 PHE A O 1
ATOM 749 N N . ILE A 1 97 ? 1.110 6.379 16.379 1.00 84.56 97 ILE A N 1
ATOM 750 C CA . ILE A 1 97 ? 2.096 7.453 16.494 1.00 84.56 97 ILE A CA 1
ATOM 751 C C . ILE A 1 97 ? 2.469 7.846 15.071 1.00 84.56 97 ILE A C 1
ATOM 753 O O . ILE A 1 97 ? 2.802 6.984 14.259 1.00 84.56 97 ILE A O 1
ATOM 757 N N . VAL A 1 98 ? 2.396 9.140 14.778 1.00 80.19 98 VAL A N 1
ATOM 758 C CA . VAL A 1 98 ? 2.960 9.718 13.559 1.00 80.19 98 VAL A CA 1
ATOM 759 C C . VAL A 1 98 ? 4.199 10.480 13.991 1.00 80.19 98 VAL A C 1
ATOM 761 O O . VAL A 1 98 ? 4.085 11.456 14.728 1.00 80.19 98 VAL A O 1
ATOM 764 N N . ASP A 1 99 ? 5.364 9.994 13.578 1.00 82.06 99 ASP A N 1
ATOM 765 C CA . ASP A 1 99 ? 6.630 10.681 13.808 1.00 82.06 99 ASP A CA 1
ATOM 766 C C . ASP A 1 99 ? 6.959 11.493 12.547 1.00 82.06 99 ASP A C 1
ATOM 768 O O . ASP A 1 99 ? 7.220 10.892 11.495 1.00 82.06 99 ASP A O 1
ATOM 772 N N . PRO A 1 100 ? 6.848 12.833 12.579 1.00 68.56 100 PRO A N 1
ATOM 773 C CA . PRO A 1 100 ? 7.283 13.646 11.462 1.00 68.56 100 PRO A CA 1
ATOM 774 C C . PRO A 1 100 ? 8.801 13.520 11.356 1.00 68.56 100 PRO A C 1
ATOM 776 O O . PRO A 1 100 ? 9.550 14.007 12.198 1.00 68.56 100 PRO A O 1
ATOM 779 N N . VAL A 1 101 ? 9.267 12.862 10.300 1.00 64.88 101 VAL A N 1
ATOM 780 C CA . VAL A 1 101 ? 10.670 12.974 9.911 1.00 64.88 101 VAL A CA 1
ATOM 781 C C . VAL A 1 101 ? 10.836 14.404 9.408 1.00 64.88 101 VAL A C 1
ATOM 783 O O . VAL A 1 101 ? 10.153 14.771 8.452 1.00 64.88 101 VAL A O 1
ATOM 786 N N . ASP A 1 102 ? 11.668 15.212 10.073 1.00 50.94 102 ASP A N 1
ATOM 787 C CA . ASP A 1 102 ? 12.041 16.558 9.621 1.00 50.94 102 ASP A CA 1
ATOM 788 C C . ASP A 1 102 ? 12.682 16.456 8.226 1.00 50.94 102 ASP A C 1
ATOM 790 O O . ASP A 1 102 ? 13.894 16.317 8.067 1.00 50.94 102 ASP A O 1
ATOM 794 N N . ASP A 1 103 ? 11.846 16.478 7.199 1.00 49.97 103 ASP A N 1
ATOM 795 C CA . ASP A 1 103 ? 12.216 16.806 5.837 1.00 49.97 103 ASP A CA 1
ATOM 796 C C . ASP A 1 103 ? 11.594 18.181 5.594 1.00 49.97 103 ASP A C 1
ATOM 798 O O . ASP A 1 103 ? 10.394 18.365 5.805 1.00 49.97 103 ASP A O 1
ATOM 802 N N . GLU A 1 104 ? 12.398 19.175 5.214 1.00 44.59 104 GLU A N 1
ATOM 803 C CA . GLU A 1 104 ? 12.022 20.598 5.106 1.00 44.59 104 GLU A CA 1
ATOM 804 C C . GLU A 1 104 ? 10.983 20.895 3.994 1.00 44.59 104 GLU A C 1
ATOM 806 O O . GLU A 1 104 ? 10.934 21.979 3.411 1.00 44.59 104 GLU A O 1
ATOM 811 N N . ARG A 1 105 ? 10.119 19.935 3.663 1.00 45.59 105 ARG A N 1
ATOM 812 C CA . ARG A 1 105 ? 8.991 20.059 2.745 1.00 45.59 105 ARG A CA 1
ATOM 813 C C . ARG A 1 105 ? 7.713 19.773 3.517 1.00 45.59 105 ARG A C 1
ATOM 815 O O . ARG A 1 105 ? 7.191 18.662 3.528 1.00 45.59 105 ARG A O 1
ATOM 822 N N . GLY A 1 106 ? 7.247 20.826 4.185 1.00 45.03 106 GLY A N 1
ATOM 823 C CA . GLY A 1 106 ? 6.070 20.823 5.039 1.00 45.03 106 GLY A CA 1
ATOM 824 C C . GLY A 1 106 ? 4.863 20.157 4.386 1.00 45.03 106 GLY A C 1
ATOM 825 O O . GLY A 1 106 ? 4.410 20.554 3.314 1.00 45.03 106 GLY A O 1
ATOM 826 N N . THR A 1 107 ? 4.320 19.167 5.085 1.00 46.00 107 THR A N 1
ATOM 827 C CA . THR A 1 107 ? 2.922 18.777 4.930 1.00 46.00 107 THR A CA 1
ATOM 828 C C . THR A 1 107 ? 2.262 19.122 6.256 1.00 46.00 107 THR A C 1
ATOM 830 O O . THR A 1 107 ? 2.449 18.421 7.247 1.00 46.00 107 THR A O 1
ATOM 833 N N . GLU A 1 108 ? 1.572 20.261 6.312 1.00 44.81 108 GLU A N 1
ATOM 834 C CA . GLU A 1 108 ? 0.736 20.596 7.464 1.00 44.81 108 GLU A CA 1
ATOM 835 C C . GLU A 1 108 ? -0.397 19.566 7.538 1.00 44.81 108 GLU A C 1
ATOM 837 O O . GLU A 1 108 ? -1.318 19.558 6.719 1.00 44.81 108 GLU A O 1
ATOM 842 N N . LEU A 1 109 ? -0.307 18.657 8.508 1.00 45.75 109 LEU A N 1
ATOM 843 C CA . LEU A 1 109 ? -1.395 17.757 8.861 1.00 45.75 109 LEU A CA 1
ATOM 844 C C . LEU A 1 109 ? -2.404 18.571 9.681 1.00 45.75 109 LEU A C 1
ATOM 846 O O . LEU A 1 109 ? -2.161 18.895 10.842 1.00 45.75 109 LEU A O 1
ATOM 850 N N . GLY A 1 110 ? -3.496 18.975 9.030 1.00 36.94 110 GLY A N 1
ATOM 851 C CA . GLY A 1 110 ? -4.583 19.737 9.643 1.00 36.94 110 GLY A CA 1
ATOM 852 C C . GLY A 1 110 ? -5.245 18.988 10.804 1.00 36.94 110 GLY A C 1
ATOM 853 O O . GLY A 1 110 ? -5.454 17.777 10.724 1.00 36.94 110 GLY A O 1
ATOM 854 N N . ALA A 1 111 ? -5.536 19.749 11.863 1.00 35.56 111 ALA A N 1
ATOM 855 C CA . ALA A 1 111 ? -6.204 19.335 13.098 1.00 35.56 111 ALA A CA 1
ATOM 856 C C . ALA A 1 111 ? -7.686 18.973 12.915 1.00 35.56 111 ALA A C 1
ATOM 858 O O . ALA A 1 111 ? -8.330 19.533 11.996 1.00 35.56 111 ALA A O 1
#

Sequence (111 aa):
MEYVNLDAQVGDVSGALDPARYLSHLPSISGDLPPGARAFATDADHYDFRSRRCVKDLTLRAVRGAGGEEVEVEFQHNCWKHDQDLLIRYAGVSGFIVDPVDDERGTELGA

Foldseek 3Di:
DQQWDQQDDDPNDTRDIDRVSVLVCCVVCLVVDDPVRSVLVNDCQCVDPQHLNDPVQWAWQAWDDDPFQKIKTWTHHDPPRHDDIDIDMGGRDPDDDDDDDPDVPDDPHDD

Radius of gyration: 16.2 Å; chains: 1; bounding box: 34×40×36 Å